Protein AF-A0A0Q8T376-F1 (afdb_monomer)

Mean predicted aligned error: 3.59 Å

Nearest PDB structures (foldseek):
  5xbv-assembly1_A  TM=4.448E-01  e=4.348E-02  Saccharomyces cerevisiae FostersO
  4j5w-assembly1_A  TM=4.557E-01  e=2.991E+00  Homo sapiens

pLDDT: mean 92.38, std 6.48, range [55.38, 97.44]

Secondary structure (DSSP, 8-state):
-EEEEEEE-SSHHHHHHHHHHGGGGHHHHHHHHH---SS-S-SEEEEEEESSS-TT-EEEPP-SSSEEEEEEE-------GGGHHHHHHHHHHHHHHHHHHS---HHHHHHHHHHHHHHHHHHHTT-

Foldseek 3Di:
DAEEEAEPEPDPQVVVLCVVLVVLCVVVRVLVVVQDAPDQQAPYEYEYEYQVDDQPDWDFDDDPHRYTYIYGHPHHDDDDNVCSVVSNVSVLVSSLVSQCPPPGDPVRNVSVVVSSVVSVCVSPVPD

Radius of gyration: 14.37 Å; Cα contacts (8 Å, |Δi|>4): 198; chains: 1; bounding box: 31×32×40 Å

Structure (mmCIF, N/CA/C/O backbone):
data_AF-A0A0Q8T376-F1
#
_entry.id   AF-A0A0Q8T376-F1
#
loop_
_atom_site.group_PDB
_atom_site.id
_atom_site.type_symbol
_atom_site.label_atom_id
_atom_site.label_alt_id
_atom_site.label_comp_id
_atom_site.label_asym_id
_atom_site.label_entity_id
_atom_site.label_seq_id
_atom_site.pdbx_PDB_ins_code
_atom_site.Cartn_x
_atom_site.Cartn_y
_atom_site.Cartn_z
_atom_site.occupancy
_atom_site.B_iso_or_equiv
_atom_site.auth_seq_id
_atom_site.auth_comp_id
_atom_site.auth_asym_id
_atom_site.auth_atom_id
_atom_site.pdbx_PDB_model_num
ATOM 1 N N . MET A 1 1 ? -12.200 -0.344 8.534 1.00 87.62 1 MET A N 1
ATOM 2 C CA . MET A 1 1 ? -11.691 0.654 7.564 1.00 87.62 1 MET A CA 1
ATOM 3 C C . MET A 1 1 ? -11.231 -0.095 6.327 1.00 87.62 1 MET A C 1
ATOM 5 O O . MET A 1 1 ? -10.673 -1.171 6.477 1.00 87.62 1 MET A O 1
ATOM 9 N N . HIS A 1 2 ? -11.447 0.436 5.128 1.00 91.62 2 HIS A N 1
ATOM 10 C CA . HIS A 1 2 ? -11.039 -0.204 3.877 1.00 91.62 2 HIS A CA 1
ATOM 11 C C . HIS A 1 2 ? -9.799 0.469 3.284 1.00 91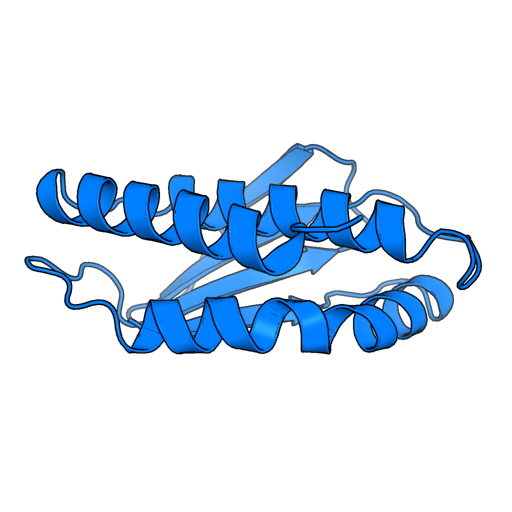.62 2 HIS A C 1
ATOM 13 O O . HIS A 1 2 ? -9.817 1.666 3.010 1.00 91.62 2 HIS A O 1
ATOM 19 N N . LEU A 1 3 ? -8.739 -0.308 3.051 1.00 95.19 3 LEU A N 1
ATOM 20 C CA . LEU A 1 3 ? -7.559 0.137 2.310 1.00 95.19 3 LEU A CA 1
ATOM 21 C C . LEU A 1 3 ? -7.760 -0.118 0.813 1.00 95.19 3 LEU A C 1
ATOM 23 O O . LEU A 1 3 ? -8.053 -1.240 0.406 1.00 95.19 3 LEU A O 1
ATOM 27 N N . SER A 1 4 ? -7.551 0.901 -0.015 1.00 95.38 4 SER A N 1
ATOM 28 C CA . SER A 1 4 ? -7.537 0.773 -1.471 1.00 95.38 4 SER A CA 1
ATOM 29 C C . SER A 1 4 ? -6.237 1.326 -2.033 1.00 95.38 4 SER A C 1
ATOM 31 O O . SER A 1 4 ? -5.855 2.454 -1.734 1.00 95.38 4 SER A O 1
ATOM 33 N N . ILE A 1 5 ? -5.565 0.532 -2.867 1.00 96.44 5 ILE A N 1
ATOM 34 C CA . ILE A 1 5 ? -4.314 0.917 -3.525 1.00 96.44 5 ILE A CA 1
ATOM 35 C C . ILE A 1 5 ? -4.587 1.084 -5.021 1.00 96.44 5 ILE A C 1
ATOM 37 O O . ILE A 1 5 ? -4.876 0.116 -5.737 1.00 96.44 5 ILE A O 1
ATOM 41 N N . GLY A 1 6 ? -4.511 2.331 -5.477 1.00 94.62 6 GLY A N 1
ATOM 42 C CA . GLY A 1 6 ? -4.658 2.756 -6.862 1.00 94.62 6 GLY A CA 1
ATOM 43 C C . GLY A 1 6 ? -3.314 3.053 -7.526 1.00 94.62 6 GLY A C 1
ATOM 44 O O . GLY A 1 6 ? -2.302 3.294 -6.871 1.00 94.62 6 GLY A O 1
ATOM 45 N N . ILE A 1 7 ? -3.307 3.046 -8.859 1.00 94.50 7 ILE A N 1
ATOM 46 C CA . ILE A 1 7 ? -2.118 3.330 -9.670 1.00 94.50 7 ILE A CA 1
ATOM 47 C C . ILE A 1 7 ? -2.442 4.515 -10.581 1.00 94.50 7 ILE A C 1
ATOM 49 O O . ILE A 1 7 ? -3.293 4.400 -11.463 1.00 94.50 7 ILE A O 1
ATOM 53 N N . ALA A 1 8 ? -1.742 5.628 -10.390 1.00 92.12 8 ALA A N 1
ATOM 54 C CA . ALA A 1 8 ? -1.788 6.806 -11.248 1.00 92.12 8 ALA A CA 1
ATOM 55 C C . ALA A 1 8 ? -0.566 6.772 -12.178 1.00 92.12 8 ALA A C 1
ATOM 57 O O . ALA A 1 8 ? 0.494 7.305 -11.874 1.00 92.12 8 ALA A O 1
ATOM 58 N N . SER A 1 9 ? -0.690 6.032 -13.279 1.00 89.50 9 SER A N 1
ATOM 59 C CA . SER A 1 9 ? 0.423 5.741 -14.186 1.00 89.50 9 SER A CA 1
ATOM 60 C C . SER A 1 9 ? 0.525 6.775 -15.302 1.00 89.50 9 SER A C 1
ATOM 62 O O . SER A 1 9 ? -0.438 6.950 -16.044 1.00 89.50 9 SER A O 1
ATOM 64 N N . GLU A 1 10 ? 1.709 7.347 -15.513 1.00 90.19 10 GLU A N 1
ATOM 65 C CA . GLU A 1 10 ? 1.991 8.180 -16.694 1.00 90.19 10 GLU A CA 1
ATOM 66 C C . GLU A 1 10 ? 2.653 7.389 -17.826 1.00 90.19 10 GLU A C 1
ATOM 68 O O . GLU A 1 10 ? 2.512 7.733 -18.997 1.00 90.19 10 GLU A O 1
ATOM 73 N N . THR A 1 11 ? 3.328 6.278 -17.508 1.00 91.56 11 THR A N 1
ATOM 74 C CA . THR A 1 11 ? 3.974 5.426 -18.517 1.00 91.56 11 THR A CA 1
ATOM 75 C C . THR A 1 11 ? 3.361 4.032 -18.572 1.00 91.56 11 THR A C 1
ATOM 77 O O . THR A 1 11 ? 2.966 3.444 -17.567 1.00 91.56 11 THR A O 1
ATOM 80 N N . ARG A 1 12 ? 3.314 3.431 -19.766 1.00 91.06 12 ARG A N 1
ATOM 81 C CA . ARG A 1 12 ? 2.825 2.049 -19.930 1.00 91.06 12 ARG A CA 1
ATOM 82 C C . ARG A 1 12 ? 3.705 1.028 -19.197 1.00 91.06 12 ARG A C 1
ATOM 84 O O . ARG A 1 12 ? 3.191 -0.001 -18.755 1.00 91.06 12 ARG A O 1
ATOM 91 N N . ALA A 1 13 ? 5.012 1.284 -19.110 1.00 92.19 13 ALA A N 1
ATOM 92 C CA . ALA A 1 13 ? 5.974 0.407 -18.447 1.00 92.19 13 ALA A CA 1
ATOM 93 C C . ALA A 1 13 ? 5.667 0.284 -16.949 1.00 92.19 13 ALA A C 1
ATOM 95 O O . ALA A 1 13 ? 5.473 -0.832 -16.460 1.00 92.19 13 ALA A O 1
ATOM 96 N N . PHE A 1 14 ? 5.501 1.418 -16.264 1.00 94.75 14 PHE A N 1
ATOM 97 C CA . PHE A 1 14 ? 5.136 1.458 -14.852 1.00 94.75 14 PHE A CA 1
ATOM 98 C C . PHE A 1 14 ? 3.794 0.774 -14.580 1.00 94.75 14 PHE A C 1
ATOM 100 O O . PHE A 1 14 ? 3.717 -0.127 -13.747 1.00 94.75 14 PHE A O 1
ATOM 107 N N . GLY A 1 15 ? 2.749 1.104 -15.348 1.00 94.81 15 GLY A N 1
ATOM 108 C CA . GLY A 1 15 ? 1.432 0.489 -15.175 1.00 94.81 15 GLY A CA 1
ATOM 109 C C . GLY A 1 15 ? 1.449 -1.036 -15.340 1.00 94.81 15 GLY A C 1
ATOM 110 O O . GLY A 1 15 ? 0.741 -1.746 -14.625 1.00 94.81 15 GLY A O 1
ATOM 111 N N . LYS A 1 16 ? 2.283 -1.572 -16.242 1.00 95.12 16 LYS A N 1
ATOM 112 C CA . LYS A 1 16 ? 2.495 -3.024 -16.361 1.00 95.12 16 LYS A CA 1
ATOM 113 C C . LYS A 1 16 ? 3.235 -3.602 -15.155 1.00 95.12 16 LYS A C 1
ATOM 115 O O . LYS A 1 16 ? 2.845 -4.671 -14.696 1.00 95.12 16 LYS A O 1
ATOM 120 N N . ALA A 1 17 ? 4.276 -2.932 -14.669 1.00 95.88 17 ALA A N 1
ATOM 121 C CA . ALA A 1 17 ? 5.048 -3.386 -13.516 1.00 95.88 17 ALA A CA 1
ATOM 122 C C . ALA A 1 17 ? 4.199 -3.417 -12.239 1.00 95.88 17 ALA A C 1
ATOM 124 O O . ALA A 1 17 ? 4.098 -4.457 -11.592 1.00 95.88 17 ALA A O 1
ATOM 125 N N . MET A 1 18 ? 3.452 -2.345 -11.969 1.00 96.25 18 MET A N 1
ATOM 126 C CA . MET A 1 18 ? 2.529 -2.277 -10.835 1.00 96.25 18 MET A CA 1
ATOM 127 C C . MET A 1 18 ? 1.476 -3.390 -10.864 1.00 96.25 18 MET A C 1
ATOM 129 O O . MET A 1 18 ? 1.188 -3.986 -9.832 1.00 96.25 18 MET A O 1
ATOM 133 N N . ARG A 1 19 ? 0.934 -3.739 -12.040 1.00 95.12 19 ARG A N 1
ATOM 134 C CA . ARG A 1 19 ? -0.014 -4.863 -12.171 1.00 95.12 19 ARG A CA 1
ATOM 135 C C . ARG A 1 19 ? 0.594 -6.213 -11.789 1.00 95.12 19 ARG A C 1
ATOM 137 O O . ARG A 1 19 ? -0.137 -7.043 -11.262 1.00 95.12 19 ARG A O 1
ATOM 144 N N . ARG A 1 20 ? 1.887 -6.440 -12.049 1.00 95.56 20 ARG A N 1
ATOM 145 C CA . ARG A 1 20 ? 2.569 -7.694 -11.682 1.00 95.56 20 ARG A CA 1
ATOM 146 C C . ARG A 1 20 ? 2.760 -7.816 -10.174 1.00 95.56 20 ARG A C 1
ATOM 148 O O . ARG A 1 20 ? 2.584 -8.901 -9.637 1.00 95.56 20 ARG A O 1
ATOM 155 N N . ILE A 1 21 ? 3.068 -6.710 -9.496 1.00 95.56 21 ILE A N 1
ATOM 156 C CA . ILE A 1 21 ? 3.344 -6.720 -8.053 1.00 95.56 21 ILE A CA 1
ATOM 157 C C . ILE A 1 21 ? 2.097 -6.513 -7.183 1.00 95.56 21 ILE A C 1
ATOM 159 O O . ILE A 1 21 ? 2.124 -6.863 -6.005 1.00 95.56 21 ILE A O 1
ATOM 163 N N . ARG A 1 22 ? 1.002 -5.970 -7.740 1.00 94.31 22 ARG A N 1
ATOM 164 C CA . ARG A 1 22 ? -0.239 -5.641 -7.010 1.00 94.31 22 ARG A CA 1
ATOM 165 C C . ARG A 1 22 ? -0.815 -6.802 -6.186 1.00 94.31 22 ARG A C 1
ATOM 167 O O . ARG A 1 22 ? -1.162 -6.533 -5.041 1.00 94.31 22 ARG A O 1
ATOM 174 N N . PRO A 1 23 ? -0.872 -8.058 -6.675 1.00 94.75 23 PRO A N 1
ATOM 175 C CA . PRO A 1 23 ? -1.369 -9.175 -5.864 1.00 94.75 23 PRO A CA 1
ATOM 176 C C . PRO A 1 23 ? -0.592 -9.378 -4.554 1.00 94.75 23 PRO A C 1
ATOM 178 O O . PRO A 1 23 ? -1.130 -9.873 -3.570 1.00 94.75 23 PRO A O 1
ATOM 181 N N . GLY A 1 24 ? 0.668 -8.930 -4.495 1.00 93.25 24 GLY A N 1
ATOM 182 C CA . GLY A 1 24 ? 1.483 -8.956 -3.280 1.00 93.25 24 GLY A CA 1
ATOM 183 C C . GLY A 1 24 ? 0.997 -8.036 -2.153 1.00 93.25 24 GLY A C 1
ATOM 184 O O . GLY A 1 24 ? 1.609 -8.050 -1.088 1.00 93.25 24 GLY A O 1
ATOM 185 N N . PHE A 1 25 ? -0.062 -7.249 -2.378 1.00 95.75 25 PHE A N 1
ATOM 186 C CA . PHE A 1 25 ? -0.697 -6.366 -1.396 1.00 95.75 25 PHE A CA 1
ATOM 187 C C . PHE A 1 25 ? -2.082 -6.850 -0.946 1.00 95.75 25 PHE A C 1
ATOM 189 O O . PHE A 1 25 ? -2.648 -6.267 -0.023 1.00 95.75 25 PHE A O 1
ATOM 196 N N . ASP A 1 26 ? -2.635 -7.902 -1.557 1.00 94.75 26 ASP A N 1
ATOM 197 C CA . ASP A 1 26 ? -4.005 -8.350 -1.271 1.00 94.75 26 ASP A CA 1
ATOM 198 C C . ASP A 1 26 ? -4.168 -8.777 0.199 1.00 94.75 26 ASP A C 1
ATOM 200 O O . ASP A 1 26 ? -5.183 -8.473 0.826 1.00 94.75 26 ASP A O 1
ATOM 204 N N . ALA A 1 27 ? -3.135 -9.404 0.776 1.00 94.62 27 ALA A N 1
ATOM 205 C CA . ALA A 1 27 ? -3.099 -9.765 2.194 1.00 94.62 27 ALA A CA 1
ATOM 206 C C . ALA A 1 27 ? -3.166 -8.531 3.107 1.00 94.62 27 ALA A C 1
ATOM 208 O O . ALA A 1 27 ? -3.999 -8.488 4.009 1.00 94.62 27 ALA A O 1
ATOM 209 N N . LEU A 1 28 ? -2.374 -7.491 2.816 1.00 96.00 28 LEU A N 1
ATOM 210 C CA . LEU A 1 28 ? -2.407 -6.235 3.566 1.00 96.00 28 LEU A CA 1
ATOM 211 C C . LEU A 1 28 ? -3.801 -5.599 3.510 1.00 96.00 28 LEU A C 1
ATOM 213 O O . LEU A 1 28 ? -4.326 -5.193 4.543 1.00 96.00 28 LEU A O 1
ATOM 217 N N . VAL A 1 29 ? -4.413 -5.536 2.323 1.00 96.06 29 VAL A N 1
ATOM 218 C CA . VAL A 1 29 ? -5.765 -4.982 2.135 1.00 96.06 29 VAL A CA 1
ATOM 219 C C . VAL A 1 29 ? -6.800 -5.757 2.955 1.00 96.06 29 VAL A C 1
ATOM 221 O O . VAL A 1 29 ? -7.625 -5.145 3.637 1.00 96.06 29 VAL A O 1
ATOM 224 N N . ALA A 1 30 ? -6.741 -7.090 2.929 1.00 95.94 30 ALA A N 1
ATOM 225 C CA . ALA A 1 30 ? -7.644 -7.942 3.697 1.00 95.94 30 ALA A CA 1
ATOM 226 C C . ALA A 1 30 ? -7.450 -7.771 5.213 1.00 95.94 30 ALA A C 1
ATOM 228 O O . ALA A 1 30 ? -8.430 -7.596 5.940 1.00 95.94 30 ALA A O 1
ATOM 229 N N . SER A 1 31 ? -6.201 -7.757 5.686 1.00 95.06 31 SER A N 1
ATOM 230 C CA . SER A 1 31 ? -5.872 -7.541 7.098 1.00 95.06 31 SER A CA 1
ATOM 231 C C . SER A 1 31 ? -6.352 -6.172 7.582 1.00 95.06 31 SER A C 1
ATOM 233 O O . SER A 1 31 ? -6.938 -6.077 8.658 1.00 95.06 31 SER A O 1
ATOM 235 N N . PHE A 1 32 ? -6.199 -5.120 6.771 1.00 93.12 32 PHE A N 1
ATOM 236 C CA . PHE A 1 32 ? -6.689 -3.779 7.108 1.00 93.12 32 PHE A CA 1
ATOM 237 C C . PHE A 1 32 ? -8.215 -3.733 7.258 1.00 93.12 32 PHE A C 1
ATOM 239 O O . PHE A 1 32 ? -8.730 -3.102 8.179 1.00 93.12 32 PHE A O 1
ATOM 246 N N . ALA A 1 33 ? -8.937 -4.430 6.376 1.00 93.50 33 ALA A N 1
ATOM 247 C CA . ALA A 1 33 ? -10.393 -4.530 6.444 1.00 93.50 33 ALA A CA 1
ATOM 248 C C . ALA A 1 33 ? -10.874 -5.301 7.684 1.00 93.50 33 ALA A C 1
ATOM 250 O O . ALA A 1 33 ? -11.919 -4.967 8.243 1.00 93.50 33 ALA A O 1
ATOM 251 N N . ALA A 1 34 ? -10.110 -6.306 8.119 1.00 94.31 34 ALA A N 1
ATOM 252 C CA . ALA A 1 34 ? -10.422 -7.129 9.282 1.00 94.31 34 ALA A CA 1
ATOM 253 C C . ALA A 1 34 ? -9.993 -6.506 10.621 1.00 94.31 34 ALA A C 1
ATOM 255 O O . ALA A 1 34 ? -10.456 -6.960 11.666 1.00 94.31 34 ALA A O 1
ATOM 256 N N . GLN A 1 35 ? -9.123 -5.492 10.613 1.00 93.31 35 GLN A N 1
ATOM 257 C CA . GLN A 1 35 ? -8.617 -4.857 11.825 1.00 93.31 35 GLN A CA 1
ATOM 258 C C . GLN A 1 35 ? -9.717 -4.023 12.504 1.00 93.31 35 GLN A C 1
ATOM 260 O O . GLN A 1 35 ? -10.121 -2.985 11.965 1.00 93.31 35 GLN A O 1
ATOM 265 N N . PRO A 1 36 ? -10.193 -4.413 13.703 1.00 89.19 36 PRO A N 1
ATOM 266 C CA . PRO A 1 36 ? -11.091 -3.562 14.464 1.00 89.19 36 PRO A CA 1
ATOM 267 C C . PRO A 1 36 ? -10.343 -2.298 14.896 1.00 89.19 36 PRO A C 1
ATOM 269 O O . PRO A 1 36 ? -9.237 -2.372 15.439 1.00 89.19 36 PRO A O 1
ATOM 272 N N . LEU A 1 37 ? -10.969 -1.149 14.647 1.00 90.06 37 LEU A N 1
ATOM 273 C CA . LEU A 1 37 ? -10.530 0.152 15.138 1.00 90.06 37 LEU A CA 1
ATOM 274 C C . LEU A 1 37 ? -11.479 0.592 16.253 1.00 90.06 37 LEU A C 1
ATOM 276 O O . LEU A 1 37 ? -12.698 0.488 16.108 1.00 90.06 37 LEU A O 1
ATOM 280 N N . ALA A 1 38 ? -10.920 1.073 17.356 1.00 89.94 38 ALA A N 1
ATOM 281 C CA . ALA A 1 38 ? -11.662 1.591 18.497 1.00 89.94 38 ALA A CA 1
ATOM 282 C C . ALA A 1 38 ? -12.345 2.925 18.161 1.00 89.94 38 ALA A C 1
ATOM 284 O O . ALA A 1 38 ? -13.482 3.156 18.576 1.00 89.94 38 ALA A O 1
ATOM 285 N N . HIS A 1 39 ? -11.674 3.789 17.391 1.00 88.06 39 HIS A N 1
ATOM 286 C CA . HIS A 1 39 ? -12.169 5.114 17.021 1.00 88.06 39 HIS A CA 1
ATOM 287 C C . HIS A 1 39 ? -11.893 5.414 15.537 1.00 88.06 39 HIS A C 1
ATOM 289 O O . HIS A 1 39 ? -11.045 6.252 15.221 1.00 88.06 39 HIS A O 1
ATOM 295 N N . PRO A 1 40 ? -12.593 4.750 14.598 1.00 82.62 40 PRO A N 1
ATOM 296 C CA . PRO A 1 40 ? -12.383 4.977 13.171 1.00 82.62 40 PRO A CA 1
ATOM 297 C C . PRO A 1 40 ? -12.726 6.425 12.785 1.00 82.62 40 PRO A C 1
ATOM 299 O O . PRO A 1 40 ? -13.839 6.888 13.019 1.00 82.62 40 PRO A O 1
ATOM 302 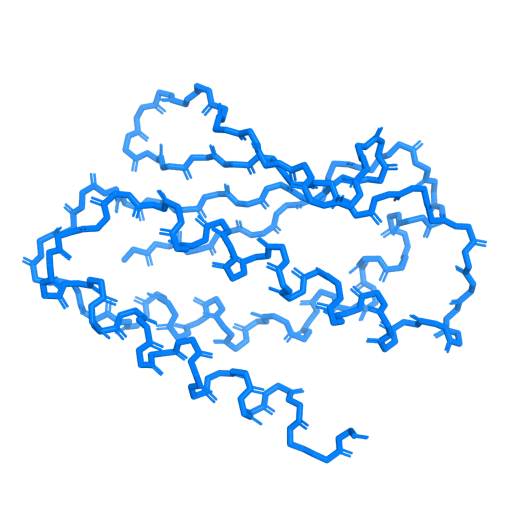N N . ILE A 1 41 ? -11.764 7.130 12.183 1.00 84.94 41 ILE A N 1
ATOM 303 C CA . ILE A 1 41 ? -11.906 8.540 11.757 1.00 84.94 41 ILE A CA 1
ATOM 304 C C . ILE A 1 41 ? -12.257 8.633 10.268 1.00 84.94 41 ILE A C 1
ATOM 306 O O . ILE A 1 41 ? -12.988 9.525 9.848 1.00 84.94 41 ILE A O 1
ATOM 310 N N . HIS A 1 42 ? -11.771 7.672 9.483 1.00 85.62 42 HIS A N 1
ATOM 311 C CA . HIS A 1 42 ? -12.098 7.512 8.073 1.00 85.62 42 HIS A CA 1
ATOM 312 C C . HIS A 1 42 ? -12.630 6.096 7.836 1.00 85.62 42 HIS A C 1
ATOM 314 O O . HIS A 1 42 ? -12.176 5.125 8.448 1.00 85.62 42 HIS A O 1
ATOM 320 N N . GLU A 1 43 ? -13.603 5.966 6.944 1.00 87.69 43 GLU A N 1
ATOM 321 C CA . GLU A 1 43 ? -14.092 4.670 6.482 1.00 87.69 43 GLU A CA 1
ATOM 322 C C . GLU A 1 43 ? -13.111 4.057 5.476 1.00 87.69 43 GLU A C 1
ATOM 324 O O . GLU A 1 43 ? -12.858 2.848 5.508 1.00 87.69 43 GLU A O 1
ATOM 329 N N . PHE A 1 44 ? -12.486 4.909 4.656 1.00 91.50 44 PHE A N 1
ATOM 330 C CA . PHE A 1 44 ? -11.577 4.519 3.583 1.00 91.50 44 PHE A CA 1
ATOM 331 C C . PHE A 1 44 ? -10.198 5.162 3.730 1.00 91.50 44 PHE A C 1
ATOM 333 O O . PHE A 1 44 ? -10.075 6.332 4.090 1.00 91.50 44 PHE A O 1
ATOM 340 N N . LEU A 1 45 ? -9.169 4.399 3.370 1.00 94.62 45 LEU A N 1
ATOM 341 C CA . LEU A 1 45 ? -7.814 4.881 3.139 1.00 94.62 45 LEU A CA 1
ATOM 342 C C . LEU A 1 45 ? -7.447 4.589 1.684 1.00 94.62 45 LEU A C 1
ATOM 344 O O . LEU A 1 45 ? -7.355 3.431 1.277 1.00 94.62 45 LEU A O 1
ATOM 348 N N . LEU A 1 46 ? -7.271 5.639 0.888 1.00 95.56 46 LEU A N 1
ATOM 349 C CA . LEU A 1 46 ? -6.996 5.558 -0.542 1.00 95.56 46 LEU A CA 1
ATOM 350 C C . LEU A 1 46 ? -5.543 5.956 -0.807 1.00 95.56 46 LEU A C 1
ATOM 352 O O . LEU A 1 46 ? -5.162 7.106 -0.609 1.00 95.56 46 LEU A O 1
ATOM 356 N N . VAL A 1 47 ? -4.735 5.016 -1.289 1.00 97.06 47 VAL A N 1
ATOM 357 C CA . VAL A 1 47 ? -3.329 5.253 -1.635 1.00 97.06 47 VAL A CA 1
ATOM 358 C C . VAL A 1 47 ? -3.167 5.218 -3.146 1.00 97.06 47 VAL A C 1
ATOM 360 O O . VAL A 1 47 ? -3.315 4.167 -3.766 1.00 97.06 47 VAL A O 1
ATOM 363 N N . GLY A 1 48 ? -2.844 6.353 -3.755 1.00 97.00 48 GLY A N 1
ATOM 364 C CA . GLY A 1 48 ? -2.437 6.440 -5.152 1.00 97.00 48 GLY A CA 1
ATOM 365 C C . GLY A 1 48 ? -0.923 6.313 -5.286 1.00 97.00 48 GL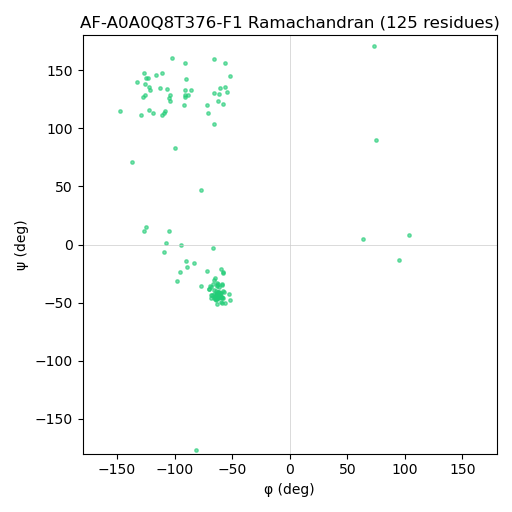Y A C 1
ATOM 366 O O . GLY A 1 48 ? -0.188 7.069 -4.666 1.00 97.00 48 GLY A O 1
ATOM 367 N N . LEU A 1 49 ? -0.443 5.395 -6.122 1.00 97.44 49 LEU A N 1
ATOM 368 C CA . LEU A 1 49 ? 0.980 5.260 -6.447 1.00 97.44 49 LEU A CA 1
ATOM 369 C C . LEU A 1 49 ? 1.252 5.819 -7.848 1.00 97.44 49 LEU A C 1
ATOM 371 O O . LEU A 1 49 ? 0.607 5.392 -8.809 1.00 97.44 49 LEU A O 1
ATOM 375 N N . THR A 1 50 ? 2.202 6.749 -7.973 1.00 96.50 50 THR A N 1
ATOM 376 C CA . THR A 1 50 ? 2.564 7.396 -9.246 1.00 96.50 50 THR A CA 1
ATOM 377 C C . THR A 1 50 ? 4.056 7.313 -9.551 1.00 96.50 50 THR A C 1
ATOM 379 O O . THR A 1 50 ? 4.892 7.364 -8.652 1.00 96.50 50 THR A O 1
ATOM 382 N N . ASN A 1 51 ? 4.394 7.228 -10.838 1.00 96.31 51 ASN A N 1
ATOM 383 C CA . ASN A 1 51 ? 5.767 7.324 -11.337 1.00 96.31 51 ASN A CA 1
ATOM 384 C C . ASN A 1 51 ? 6.167 8.741 -11.780 1.00 96.31 51 ASN A C 1
ATOM 386 O O . ASN A 1 51 ? 7.274 8.933 -12.278 1.00 96.31 51 ASN A O 1
ATOM 390 N N . SER A 1 52 ? 5.260 9.712 -11.674 1.00 95.44 52 SER A N 1
ATOM 391 C CA . SER A 1 52 ? 5.506 11.097 -12.095 1.00 95.44 52 SER A CA 1
ATOM 392 C C . SER A 1 52 ? 6.079 11.983 -11.001 1.00 95.44 52 SER A C 1
ATOM 394 O O . SER A 1 52 ? 6.608 13.055 -11.277 1.00 95.44 52 SER A O 1
ATOM 396 N N . GLN A 1 53 ? 6.017 11.505 -9.761 1.00 97.19 53 GLN A N 1
ATOM 397 C CA . GLN A 1 53 ? 6.566 12.174 -8.593 1.00 97.19 53 GLN A CA 1
ATOM 398 C C . GLN A 1 53 ? 7.768 11.399 -8.048 1.00 97.19 53 GLN A C 1
ATOM 400 O O . GLN A 1 53 ? 7.792 10.166 -8.150 1.00 97.19 53 GLN A O 1
ATOM 405 N N . PRO A 1 54 ? 8.765 12.086 -7.463 1.00 94.88 54 PRO A N 1
ATOM 406 C CA . PRO A 1 54 ? 9.970 11.446 -6.958 1.00 94.88 54 PRO A CA 1
ATOM 407 C C . PRO A 1 54 ? 9.675 10.522 -5.774 1.00 94.88 54 PRO A C 1
ATOM 409 O O . PRO A 1 54 ? 8.675 10.666 -5.067 1.00 94.88 54 PRO A O 1
ATOM 412 N N . LEU A 1 55 ? 10.598 9.594 -5.518 1.00 93.56 55 LEU A N 1
ATOM 413 C CA . LEU A 1 55 ? 10.574 8.796 -4.298 1.00 93.56 55 LEU A CA 1
ATOM 414 C C . LEU A 1 55 ? 10.542 9.700 -3.068 1.00 93.56 55 LEU A C 1
ATOM 416 O O . LEU A 1 55 ? 11.338 10.626 -2.940 1.00 93.56 55 LEU A O 1
ATOM 420 N N . GLY A 1 56 ? 9.628 9.405 -2.148 1.00 91.31 56 GLY A N 1
ATOM 421 C CA . GLY A 1 56 ? 9.458 10.206 -0.936 1.00 91.31 56 GLY A CA 1
ATOM 422 C C . GLY A 1 56 ? 8.383 11.275 -1.027 1.00 91.31 56 GLY A C 1
ATOM 423 O O . GLY A 1 56 ? 7.952 11.752 0.017 1.00 91.31 56 GLY A O 1
ATOM 424 N N . PHE A 1 57 ? 7.897 11.583 -2.228 1.00 96.69 57 PHE A N 1
ATOM 425 C CA . PHE A 1 57 ? 6.719 12.419 -2.387 1.00 96.69 57 PHE A CA 1
ATOM 426 C C . PHE A 1 57 ? 5.501 11.765 -1.723 1.00 96.69 57 PHE A C 1
ATOM 428 O O . PHE A 1 57 ? 5.213 10.590 -1.972 1.00 96.69 57 PHE A O 1
ATOM 435 N N . LEU A 1 58 ? 4.800 12.540 -0.899 1.00 96.38 58 LEU A N 1
ATOM 436 C CA . LEU A 1 58 ? 3.567 12.165 -0.220 1.00 96.38 58 LEU A CA 1
ATOM 437 C C . LEU A 1 58 ? 2.712 13.426 -0.089 1.00 96.38 58 LEU A C 1
ATOM 439 O O . LEU A 1 58 ? 3.103 14.362 0.605 1.00 96.38 58 LEU A O 1
ATOM 443 N N . GLU A 1 59 ? 1.566 13.447 -0.758 1.00 96.19 59 GLU A N 1
ATOM 444 C CA . GLU A 1 59 ? 0.617 14.559 -0.705 1.00 96.19 59 GLU A CA 1
ATOM 445 C C . GLU A 1 59 ? -0.768 14.028 -0.344 1.00 96.19 59 GLU A C 1
ATOM 447 O O . GLU A 1 59 ? -1.275 13.107 -0.989 1.00 96.19 59 GLU A O 1
ATOM 452 N N . GLU A 1 60 ? -1.377 14.601 0.692 1.00 94.56 60 GLU A N 1
ATOM 453 C CA . GLU A 1 60 ? -2.782 14.359 1.004 1.00 94.56 60 GLU A CA 1
ATOM 454 C C . GLU A 1 60 ? -3.649 15.063 -0.044 1.00 94.56 60 GLU A C 1
ATOM 456 O O . GLU A 1 60 ? -3.577 16.279 -0.218 1.00 94.56 60 GLU A O 1
ATOM 461 N N . ALA A 1 61 ? -4.462 14.292 -0.761 1.00 89.12 61 ALA A N 1
ATOM 462 C CA . ALA A 1 61 ? -5.372 14.828 -1.756 1.00 89.12 61 ALA A CA 1
ATOM 463 C C . ALA A 1 61 ? -6.724 15.137 -1.096 1.00 89.12 61 ALA A C 1
ATOM 465 O O . ALA A 1 61 ? -7.271 14.266 -0.411 1.00 89.12 61 ALA A O 1
ATOM 466 N N . PRO A 1 62 ? -7.319 16.320 -1.341 1.00 84.25 62 PRO A N 1
ATOM 467 C CA . PRO A 1 62 ? -8.646 16.630 -0.833 1.00 84.25 62 PRO A CA 1
ATOM 468 C C . PRO A 1 62 ? -9.651 15.598 -1.341 1.00 84.25 62 PRO A C 1
ATOM 470 O O . PRO A 1 62 ? -9.851 15.456 -2.549 1.00 84.25 62 PRO A O 1
ATOM 473 N N . ASN A 1 63 ? -10.311 14.906 -0.419 1.00 83.00 63 ASN A N 1
ATOM 474 C CA . ASN A 1 63 ? -11.399 13.999 -0.739 1.00 83.00 63 ASN A CA 1
ATOM 475 C C . ASN A 1 63 ? -12.638 14.383 0.077 1.00 83.00 63 ASN A C 1
ATOM 477 O O . ASN A 1 63 ? -12.541 14.772 1.242 1.00 83.00 63 ASN A O 1
ATOM 481 N N . ARG A 1 64 ? -13.804 14.349 -0.568 1.00 66.62 64 ARG A N 1
ATOM 482 C CA . ARG A 1 64 ? -15.090 14.549 0.100 1.00 66.62 64 ARG A CA 1
ATOM 483 C C . ARG A 1 64 ? -15.581 13.178 0.548 1.00 66.62 64 ARG A C 1
ATOM 485 O O . ARG A 1 64 ? -15.420 12.210 -0.178 1.00 66.62 64 ARG A O 1
ATOM 492 N N . ASP A 1 65 ? -16.197 13.131 1.721 1.00 65.69 65 ASP A N 1
ATOM 493 C CA . ASP A 1 65 ? -16.863 11.943 2.266 1.00 65.69 65 ASP A CA 1
ATOM 494 C C . ASP A 1 65 ? -15.917 10.855 2.803 1.00 65.69 65 ASP A C 1
ATOM 496 O O . ASP A 1 65 ? -15.528 9.920 2.112 1.00 65.69 65 ASP A O 1
ATOM 500 N N . GLY A 1 66 ? -15.581 10.949 4.096 1.00 74.94 66 GLY A N 1
ATOM 501 C CA . GLY A 1 66 ? -15.154 9.799 4.909 1.00 74.94 66 GLY A CA 1
ATOM 502 C C . GLY A 1 66 ? -13.855 9.090 4.506 1.00 74.94 66 GLY A C 1
ATOM 503 O O . GLY A 1 66 ? -13.512 8.086 5.128 1.00 74.94 66 GLY A O 1
ATOM 504 N N . ALA A 1 67 ? -13.119 9.590 3.513 1.00 90.38 67 ALA A N 1
ATOM 505 C CA . ALA A 1 67 ? -11.906 8.975 2.991 1.00 90.38 67 ALA A CA 1
ATOM 506 C C . ALA A 1 67 ? -10.665 9.824 3.288 1.00 90.38 67 ALA A C 1
ATOM 508 O O . ALA A 1 67 ? -10.656 11.030 3.054 1.00 90.38 67 ALA A O 1
ATOM 509 N N . PHE A 1 68 ? -9.601 9.173 3.752 1.00 93.38 68 PHE A N 1
ATOM 510 C CA . PHE A 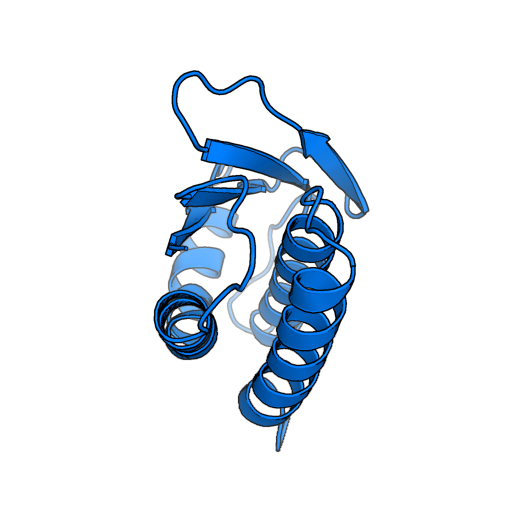1 68 ? -8.255 9.737 3.750 1.00 93.38 68 PHE A CA 1
ATOM 511 C C . PHE A 1 68 ? -7.571 9.326 2.449 1.00 93.38 68 PHE A C 1
ATOM 513 O O . PHE A 1 68 ? -7.447 8.129 2.178 1.00 93.38 68 PHE A O 1
ATOM 520 N N . GLN A 1 69 ? -7.161 10.286 1.622 1.00 95.25 69 GLN A N 1
ATOM 521 C CA . GLN A 1 69 ? -6.545 10.006 0.327 1.00 95.25 69 GLN A CA 1
ATOM 522 C C . GLN A 1 69 ? -5.151 10.606 0.238 1.00 95.25 69 GLN A C 1
ATOM 524 O O . GLN A 1 69 ? -4.951 11.783 0.511 1.00 95.25 69 GLN A O 1
ATOM 529 N N . VAL A 1 70 ? -4.201 9.803 -0.229 1.00 96.00 70 VAL A N 1
ATOM 530 C CA . VAL A 1 70 ? -2.808 10.211 -0.399 1.00 96.00 70 VAL A CA 1
ATOM 531 C C . VAL A 1 70 ? -2.306 9.790 -1.772 1.00 96.00 70 VAL A C 1
ATOM 533 O O . VAL A 1 70 ? -2.604 8.691 -2.242 1.00 96.00 70 VAL A O 1
ATOM 536 N N . LEU A 1 71 ? -1.525 10.655 -2.412 1.00 96.94 71 LEU A N 1
ATOM 537 C CA . LEU A 1 71 ? -0.735 10.340 -3.596 1.00 96.94 71 LEU A CA 1
ATOM 538 C C . LEU A 1 71 ? 0.742 10.200 -3.205 1.00 96.94 71 LEU A C 1
ATOM 540 O O . LEU A 1 71 ? 1.313 11.094 -2.583 1.00 96.94 71 LEU A O 1
ATOM 544 N N . CYS A 1 72 ? 1.377 9.098 -3.605 1.00 97.25 72 CYS A N 1
ATOM 545 C CA . CYS A 1 72 ? 2.780 8.809 -3.327 1.00 97.25 72 CYS A CA 1
ATOM 546 C C . CYS A 1 72 ? 3.605 8.591 -4.591 1.00 97.25 72 CYS A C 1
ATOM 548 O O . CYS A 1 72 ? 3.217 7.840 -5.490 1.00 97.25 72 CYS A O 1
ATOM 550 N N . GLY A 1 73 ? 4.788 9.204 -4.614 1.00 96.75 73 GLY A N 1
ATOM 551 C CA . GLY A 1 73 ? 5.751 9.067 -5.701 1.00 96.75 73 GLY A CA 1
ATOM 552 C C . GLY A 1 73 ? 6.663 7.854 -5.541 1.00 96.75 73 GLY A C 1
ATOM 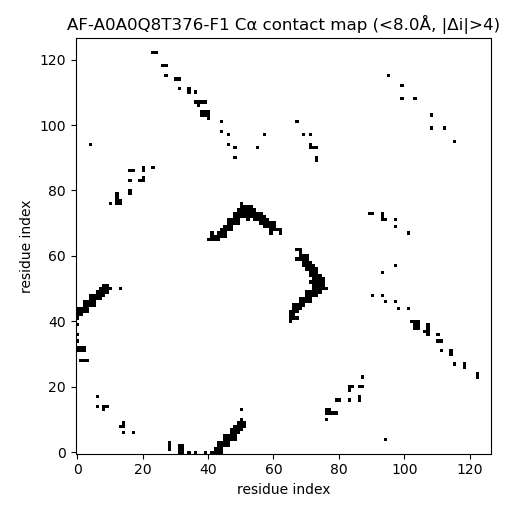553 O O . GLY A 1 73 ? 7.242 7.623 -4.475 1.00 96.75 73 GLY A O 1
ATOM 554 N N . LEU A 1 74 ? 6.809 7.096 -6.627 1.00 96.25 74 LEU A N 1
ATOM 555 C CA . LEU A 1 74 ? 7.760 5.992 -6.785 1.00 96.25 74 LEU A CA 1
ATOM 556 C C . LEU A 1 74 ? 8.920 6.342 -7.731 1.00 96.25 74 LEU A C 1
ATOM 558 O O . LEU A 1 74 ? 9.802 5.515 -7.948 1.00 96.25 74 LEU A O 1
ATOM 562 N N . GLY A 1 75 ? 8.945 7.567 -8.259 1.00 92.81 75 GLY A N 1
ATOM 563 C CA . GLY A 1 75 ? 9.905 8.013 -9.261 1.00 92.81 75 GLY A CA 1
ATOM 564 C C . GLY A 1 75 ? 9.647 7.424 -10.654 1.00 92.81 75 GLY A C 1
ATOM 565 O O . GLY A 1 75 ? 8.817 6.522 -10.816 1.00 92.81 75 GLY A O 1
ATOM 566 N N . PRO A 1 76 ? 10.357 7.922 -11.681 1.00 92.06 76 PRO A N 1
ATOM 567 C CA . PRO A 1 76 ? 10.300 7.350 -13.020 1.00 92.06 76 PRO A CA 1
ATOM 568 C C . PRO A 1 76 ? 10.659 5.861 -13.005 1.00 92.06 76 PRO A C 1
ATOM 570 O O . PRO A 1 76 ? 11.637 5.457 -12.378 1.00 92.06 76 PRO A O 1
ATOM 573 N N . TRP A 1 77 ? 9.882 5.044 -13.719 1.00 90.31 77 TRP A N 1
ATOM 574 C CA . TRP A 1 77 ? 10.107 3.603 -13.809 1.00 90.31 77 TRP A CA 1
ATOM 575 C C . TRP A 1 77 ? 10.118 3.133 -15.260 1.00 90.31 77 TRP A C 1
ATOM 577 O O . TRP A 1 77 ? 9.078 3.095 -15.926 1.00 90.31 77 TRP A O 1
ATOM 587 N N . GLU A 1 78 ? 11.293 2.719 -15.723 1.00 85.19 78 GLU A N 1
ATOM 588 C CA . GLU A 1 78 ? 11.513 2.218 -17.087 1.00 85.19 78 GLU A CA 1
ATOM 589 C C . GLU A 1 78 ? 12.154 0.822 -17.107 1.00 85.19 78 GLU A C 1
ATOM 591 O O . GLU A 1 78 ? 12.638 0.358 -18.136 1.00 85.19 78 GLU A O 1
ATOM 596 N N . HIS A 1 79 ? 12.139 0.124 -15.970 1.00 86.38 79 HIS A N 1
ATOM 597 C CA . HIS A 1 79 ? 12.785 -1.178 -15.815 1.00 86.38 79 HIS A CA 1
ATOM 598 C C . HIS A 1 79 ? 11.854 -2.354 -16.130 1.00 86.38 79 HIS A C 1
ATOM 600 O O . HIS A 1 79 ? 10.621 -2.246 -16.049 1.00 86.38 79 HIS A O 1
ATOM 606 N N . GLY A 1 80 ? 12.455 -3.490 -16.486 1.00 85.50 80 GLY A N 1
ATOM 607 C CA . GLY A 1 80 ? 11.749 -4.728 -16.771 1.00 85.50 80 GLY A CA 1
ATOM 608 C C . GLY A 1 80 ? 11.374 -5.520 -15.509 1.00 85.50 80 GLY A C 1
ATOM 609 O O . GLY A 1 80 ? 11.581 -5.060 -14.381 1.00 85.50 80 GLY A O 1
ATOM 610 N N . PRO A 1 81 ? 10.774 -6.713 -15.689 1.00 89.56 81 PRO A N 1
ATOM 611 C CA . PRO A 1 81 ? 10.332 -7.580 -14.593 1.00 89.56 81 PRO A CA 1
ATOM 612 C C . PRO A 1 81 ? 11.437 -7.992 -13.612 1.00 89.56 81 PRO A C 1
ATOM 614 O O . PRO A 1 81 ? 11.154 -8.304 -12.461 1.00 89.56 81 PRO A O 1
ATOM 617 N N . GLU A 1 82 ? 12.699 -7.969 -14.037 1.00 92.25 82 GLU A N 1
ATOM 618 C CA . GLU A 1 82 ? 13.866 -8.284 -13.211 1.00 92.25 82 GLU A CA 1
ATOM 619 C C . GLU A 1 82 ? 14.021 -7.366 -11.988 1.00 92.25 82 GLU A C 1
ATOM 621 O O . GLU A 1 82 ? 14.644 -7.763 -11.006 1.00 92.25 82 GLU A O 1
ATOM 626 N N . ARG A 1 83 ? 13.416 -6.169 -12.010 1.00 94.06 83 ARG A N 1
ATOM 627 C CA . ARG A 1 83 ? 13.393 -5.237 -10.870 1.00 94.06 83 ARG A CA 1
ATOM 628 C C . ARG A 1 83 ? 12.045 -5.184 -10.145 1.00 94.06 83 ARG A C 1
ATOM 630 O O . ARG A 1 83 ? 11.846 -4.319 -9.296 1.00 94.06 83 ARG A O 1
ATOM 637 N N . ASP A 1 84 ? 11.119 -6.105 -10.420 1.00 94.56 84 ASP A N 1
ATOM 638 C CA . ASP A 1 84 ? 9.799 -6.114 -9.768 1.00 94.56 84 ASP A CA 1
ATOM 639 C C . ASP A 1 84 ? 9.903 -6.238 -8.238 1.00 94.56 84 ASP A C 1
ATOM 641 O O . ASP A 1 84 ? 9.103 -5.642 -7.518 1.00 94.56 84 ASP A O 1
ATOM 645 N N . ALA A 1 85 ? 10.899 -6.967 -7.722 1.00 94.00 85 ALA A N 1
ATOM 646 C CA . ALA A 1 85 ? 11.127 -7.093 -6.281 1.00 94.00 85 ALA A CA 1
ATOM 647 C C . ALA A 1 85 ? 11.462 -5.743 -5.624 1.00 94.00 85 ALA A C 1
ATOM 649 O O . ALA A 1 85 ? 10.948 -5.418 -4.552 1.00 94.00 85 ALA A O 1
ATOM 650 N N . GLU A 1 86 ? 12.277 -4.931 -6.294 1.00 94.94 86 GLU A N 1
ATOM 651 C CA . GLU A 1 86 ? 12.623 -3.587 -5.842 1.00 94.94 86 GLU A CA 1
ATOM 652 C C . GLU A 1 86 ? 11.420 -2.648 -5.920 1.00 94.94 86 GLU A C 1
ATOM 654 O O . GLU A 1 86 ? 11.103 -1.985 -4.932 1.00 94.94 86 GLU A O 1
ATOM 659 N N . LEU A 1 87 ? 10.687 -2.664 -7.042 1.00 95.81 87 LEU A N 1
ATOM 660 C CA . LEU A 1 87 ? 9.456 -1.884 -7.177 1.00 95.81 87 LEU A CA 1
ATOM 661 C C . LEU A 1 87 ? 8.453 -2.241 -6.082 1.00 95.81 87 LEU A C 1
ATOM 663 O O . LEU A 1 87 ? 7.808 -1.360 -5.520 1.00 95.81 87 LEU A O 1
ATOM 667 N N . ARG A 1 88 ? 8.326 -3.533 -5.759 1.00 96.25 88 ARG A N 1
ATOM 668 C CA . ARG A 1 88 ? 7.443 -4.011 -4.695 1.00 96.25 88 ARG A CA 1
ATOM 669 C C . ARG A 1 88 ? 7.851 -3.462 -3.335 1.00 96.25 88 ARG A C 1
ATOM 671 O O . ARG A 1 88 ? 6.968 -3.032 -2.599 1.00 96.25 88 ARG A O 1
ATOM 678 N N . ARG A 1 89 ? 9.147 -3.432 -3.009 1.00 96.06 89 ARG A N 1
ATOM 679 C 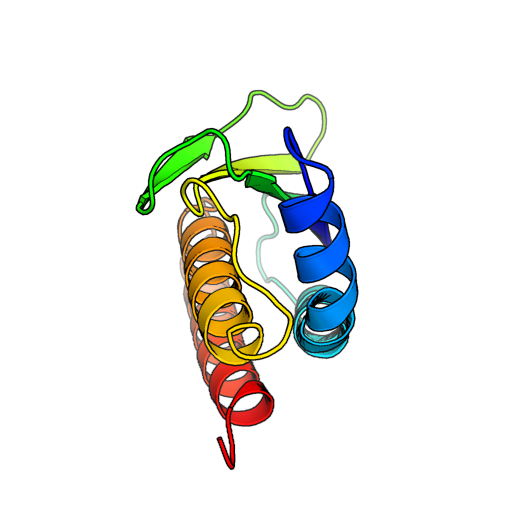CA . ARG A 1 89 ? 9.641 -2.829 -1.760 1.00 96.06 89 ARG A CA 1
ATOM 680 C C . ARG A 1 89 ? 9.363 -1.322 -1.722 1.00 96.06 89 ARG A C 1
ATOM 682 O O . ARG A 1 89 ? 8.789 -0.843 -0.753 1.00 96.06 89 ARG A O 1
ATOM 689 N N . MET A 1 90 ? 9.662 -0.598 -2.801 1.00 96.12 90 MET A N 1
ATOM 690 C CA . MET A 1 90 ? 9.382 0.843 -2.899 1.00 96.12 90 MET A CA 1
ATOM 691 C C . MET A 1 90 ? 7.885 1.152 -2.745 1.00 96.12 90 MET A C 1
ATOM 693 O O . MET A 1 90 ? 7.503 2.064 -2.012 1.00 96.12 90 MET A O 1
ATOM 697 N N . ALA A 1 91 ? 7.029 0.380 -3.420 1.00 97.06 91 ALA A N 1
ATOM 698 C CA . ALA A 1 91 ? 5.580 0.502 -3.318 1.00 97.06 91 ALA A CA 1
ATOM 699 C C . ALA A 1 91 ? 5.081 0.176 -1.903 1.00 97.06 91 ALA A C 1
ATOM 701 O O . ALA A 1 91 ? 4.216 0.883 -1.390 1.00 97.06 91 ALA A O 1
ATOM 702 N N . TRP A 1 92 ? 5.652 -0.840 -1.250 1.00 97.38 92 TRP A N 1
ATOM 703 C CA . TRP A 1 92 ? 5.362 -1.163 0.147 1.00 97.38 92 TRP A CA 1
ATOM 704 C C . TRP A 1 92 ? 5.675 0.002 1.080 1.00 97.38 92 TRP A C 1
ATOM 706 O O . TRP A 1 92 ? 4.806 0.433 1.835 1.00 97.38 92 TRP A O 1
ATOM 716 N N . ASP A 1 93 ? 6.869 0.578 0.969 1.00 96.69 93 ASP A N 1
ATOM 717 C CA . ASP A 1 93 ? 7.277 1.713 1.796 1.00 96.69 93 ASP A CA 1
ATOM 718 C C . ASP A 1 93 ? 6.410 2.956 1.559 1.00 96.69 93 ASP A C 1
ATOM 720 O O . ASP A 1 93 ? 6.136 3.724 2.482 1.00 96.69 93 ASP A O 1
ATOM 724 N N . ALA A 1 94 ? 5.951 3.181 0.327 1.00 97.06 94 ALA A N 1
ATOM 725 C CA . ALA A 1 94 ? 4.996 4.244 0.021 1.00 97.06 94 ALA A CA 1
ATOM 726 C C . ALA A 1 94 ? 3.622 4.000 0.671 1.00 97.06 94 ALA A C 1
ATOM 728 O O . ALA A 1 94 ? 3.075 4.903 1.310 1.00 97.06 94 ALA A O 1
ATOM 729 N N . VAL A 1 95 ? 3.087 2.779 0.569 1.00 97.31 95 VAL A N 1
ATOM 730 C CA . VAL A 1 95 ? 1.809 2.403 1.193 1.00 97.31 95 VAL A CA 1
ATOM 731 C C . VAL A 1 95 ? 1.895 2.501 2.716 1.00 97.31 95 VAL A C 1
ATOM 733 O O . VAL A 1 95 ? 1.025 3.114 3.331 1.00 97.31 95 VAL A O 1
ATOM 736 N N . ARG A 1 96 ? 2.969 1.986 3.326 1.00 96.81 96 ARG A N 1
ATOM 737 C CA . ARG A 1 96 ? 3.205 2.065 4.774 1.00 96.81 96 ARG A CA 1
ATOM 738 C C . ARG A 1 96 ? 3.196 3.512 5.265 1.00 96.81 96 ARG A C 1
ATOM 740 O O . ARG A 1 96 ? 2.452 3.837 6.183 1.00 96.81 96 ARG A O 1
ATOM 747 N N . ARG A 1 97 ? 3.950 4.398 4.608 1.00 96.50 97 ARG A N 1
ATOM 748 C CA . ARG A 1 97 ? 3.990 5.826 4.967 1.00 96.50 97 ARG A CA 1
ATOM 749 C C . ARG A 1 97 ? 2.643 6.520 4.790 1.00 96.50 97 ARG A C 1
ATOM 751 O O . ARG A 1 97 ? 2.295 7.367 5.603 1.00 96.50 97 ARG A O 1
ATOM 758 N N . SER A 1 98 ? 1.872 6.147 3.768 1.00 96.00 98 SER A N 1
ATOM 759 C CA . SER A 1 98 ? 0.511 6.671 3.572 1.00 96.00 98 SER A CA 1
ATOM 760 C C . SER A 1 98 ? -0.415 6.277 4.717 1.00 96.00 98 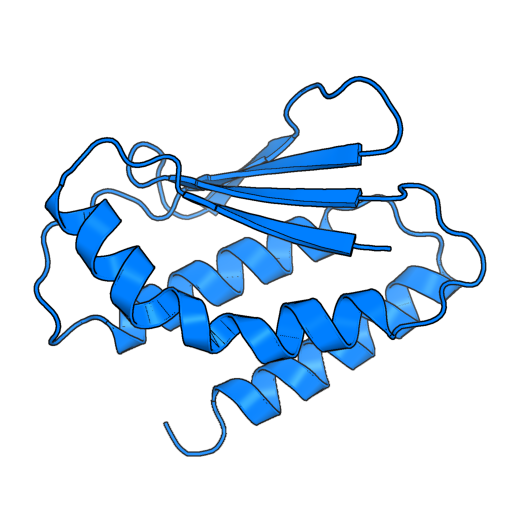SER A C 1
ATOM 762 O O . SER A 1 98 ? -1.191 7.093 5.205 1.00 96.00 98 SER A O 1
ATOM 764 N N . ILE A 1 99 ? -0.312 5.025 5.167 1.00 95.69 99 ILE A N 1
ATOM 765 C CA . ILE A 1 99 ? -1.070 4.526 6.311 1.00 95.69 99 ILE A CA 1
ATOM 766 C C . ILE A 1 99 ? -0.648 5.258 7.589 1.00 95.69 99 ILE A C 1
ATOM 768 O O . ILE A 1 99 ? -1.498 5.710 8.346 1.00 95.69 99 ILE A O 1
ATOM 772 N N . GLU A 1 100 ? 0.651 5.433 7.817 1.00 95.06 100 GLU A N 1
ATOM 773 C CA . GLU A 1 100 ? 1.182 6.138 8.993 1.00 95.06 100 GLU A CA 1
ATOM 774 C C . GLU A 1 100 ? 0.808 7.629 9.030 1.00 95.06 100 GLU A C 1
ATOM 776 O O . GLU A 1 100 ? 0.663 8.196 10.118 1.00 95.06 100 GLU A O 1
ATOM 781 N N . ALA A 1 101 ? 0.621 8.250 7.861 1.00 94.56 101 ALA A N 1
ATOM 782 C CA . ALA A 1 101 ? 0.169 9.632 7.725 1.00 94.56 101 ALA A CA 1
ATOM 783 C C . ALA A 1 101 ? -1.315 9.821 8.083 1.00 94.56 101 ALA A C 1
ATOM 785 O O . ALA A 1 101 ? -1.710 10.925 8.454 1.00 94.56 101 ALA A O 1
ATOM 786 N N . CYS A 1 102 ? -2.133 8.763 8.018 1.00 93.44 102 CYS A N 1
ATOM 787 C CA . CYS A 1 102 ? -3.540 8.838 8.401 1.00 93.44 102 CYS A CA 1
ATOM 788 C C . CYS A 1 102 ? -3.664 9.241 9.885 1.00 93.44 102 CYS A C 1
ATOM 790 O O . CYS A 1 102 ? -2.957 8.688 10.742 1.00 93.44 102 CYS A O 1
ATOM 792 N N . PRO A 1 103 ? -4.557 10.189 10.234 1.00 92.81 103 PRO A N 1
ATOM 793 C CA . PRO A 1 103 ? -4.611 10.798 11.562 1.00 92.81 103 PRO A CA 1
ATOM 794 C C . PRO A 1 103 ? -5.273 9.899 12.620 1.00 92.81 103 PRO A C 1
ATOM 796 O O . PRO A 1 103 ? -6.105 10.362 13.388 1.00 92.81 103 PRO A O 1
ATOM 799 N N . PHE A 1 104 ? -4.904 8.618 12.698 1.00 92.38 104 PHE A N 1
ATOM 800 C CA . PHE A 1 104 ? -5.457 7.654 13.650 1.00 92.38 104 PHE A CA 1
ATOM 801 C C . PHE A 1 104 ? -5.407 8.142 15.102 1.00 92.38 104 PHE A C 1
ATOM 803 O O . PHE A 1 104 ? -4.425 8.758 15.544 1.00 92.38 104 PHE A O 1
ATOM 810 N N . SER A 1 105 ? -6.436 7.763 15.867 1.00 92.25 105 SER A N 1
ATOM 811 C CA . SER A 1 105 ? -6.420 7.864 17.325 1.00 92.25 105 SER A CA 1
ATOM 812 C C . SER A 1 105 ? -5.218 7.095 17.902 1.00 92.25 105 SER A C 1
ATOM 814 O O . SER A 1 105 ? -4.694 6.176 17.272 1.00 92.25 105 SER A O 1
ATOM 816 N N . ALA A 1 106 ? -4.754 7.455 19.101 1.00 91.56 106 ALA A N 1
ATOM 817 C CA . ALA A 1 106 ? -3.628 6.768 19.742 1.00 91.56 106 ALA A CA 1
ATOM 818 C C . ALA A 1 106 ? -3.789 5.228 19.828 1.00 91.56 106 ALA A C 1
ATOM 820 O O . ALA A 1 106 ? -2.847 4.535 19.431 1.00 91.56 106 ALA A O 1
ATOM 821 N N . PRO A 1 107 ? -4.933 4.666 20.281 1.00 90.25 107 PRO A N 1
ATOM 822 C CA . PRO A 1 107 ? -5.102 3.211 20.314 1.00 90.25 107 PRO A CA 1
ATOM 823 C C . PRO A 1 107 ? -5.121 2.581 18.913 1.00 90.25 107 PRO A C 1
ATOM 825 O O . PRO A 1 107 ? -4.499 1.539 18.707 1.00 90.25 107 PRO A O 1
ATOM 828 N N . ASP A 1 108 ? -5.749 3.231 17.931 1.00 93.62 108 ASP A N 1
ATOM 829 C CA . ASP A 1 108 ? -5.805 2.719 16.555 1.00 93.62 108 ASP A CA 1
ATOM 830 C C . ASP A 1 108 ? -4.438 2.750 15.874 1.00 93.62 108 ASP A C 1
ATOM 832 O O . ASP A 1 108 ? -4.075 1.819 15.160 1.00 93.62 108 ASP A O 1
ATOM 836 N N . ARG A 1 109 ? -3.637 3.785 16.147 1.00 94.19 109 ARG A N 1
ATOM 837 C CA . ARG A 1 109 ? -2.267 3.905 15.643 1.00 94.19 109 ARG A CA 1
ATOM 838 C C . ARG A 1 109 ? -1.400 2.738 16.103 1.00 94.19 109 ARG A C 1
ATOM 840 O O . ARG A 1 109 ? -0.633 2.210 15.304 1.00 94.19 109 ARG A O 1
ATOM 847 N N . ALA A 1 110 ? -1.528 2.326 17.364 1.00 93.19 110 ALA A N 1
ATOM 848 C CA . ALA A 1 110 ? -0.797 1.176 17.887 1.00 93.19 110 ALA A CA 1
ATOM 849 C C . ALA A 1 110 ? -1.234 -0.126 17.195 1.00 93.19 110 ALA A C 1
ATOM 851 O O . ALA A 1 110 ? -0.385 -0.889 16.737 1.00 93.19 110 ALA A O 1
ATOM 852 N N . ALA A 1 111 ? -2.545 -0.353 17.055 1.00 93.75 111 ALA A N 1
ATOM 853 C CA . ALA A 1 111 ? -3.080 -1.531 16.372 1.00 93.75 111 ALA A CA 1
ATOM 854 C C . ALA A 1 111 ? -2.621 -1.611 14.903 1.00 93.75 111 ALA A C 1
ATOM 856 O O . ALA A 1 111 ? -2.148 -2.653 14.452 1.00 93.75 111 ALA A O 1
ATOM 857 N N . VAL A 1 112 ? -2.686 -0.490 14.180 1.00 94.75 112 VAL A N 1
ATOM 858 C CA . VAL A 1 112 ? -2.220 -0.383 12.790 1.00 94.75 112 VAL A CA 1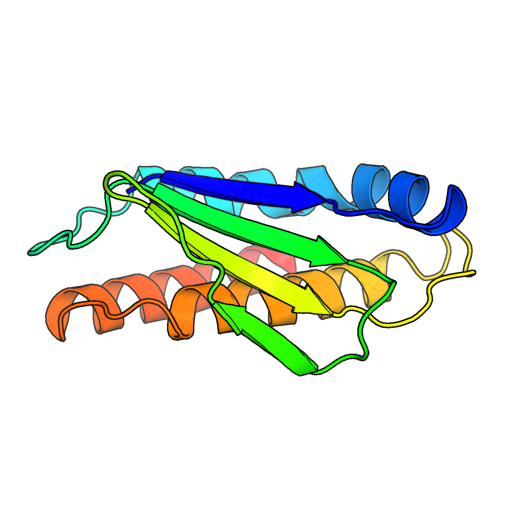
ATOM 859 C C . VAL A 1 112 ? -0.712 -0.610 12.685 1.00 94.75 112 VAL A C 1
ATOM 861 O O . VAL A 1 112 ? -0.273 -1.328 11.791 1.00 94.75 112 VAL A O 1
ATOM 864 N N . ALA A 1 113 ? 0.090 -0.055 13.597 1.00 94.94 113 ALA A N 1
ATOM 865 C CA . ALA A 1 113 ? 1.536 -0.267 13.595 1.00 94.94 113 ALA A CA 1
ATOM 866 C C . ALA A 1 113 ? 1.898 -1.752 13.766 1.00 94.94 113 ALA A C 1
ATOM 868 O O . ALA A 1 113 ? 2.753 -2.262 13.043 1.00 94.94 113 ALA A O 1
ATOM 869 N N . HIS A 1 114 ? 1.219 -2.466 14.668 1.00 95.00 114 HIS A N 1
ATOM 870 C CA . HIS A 1 114 ? 1.403 -3.911 14.821 1.00 95.00 114 HIS A CA 1
ATOM 871 C C . HIS A 1 114 ? 1.017 -4.681 13.552 1.00 95.00 114 HIS A C 1
ATOM 873 O O . HIS A 1 114 ? 1.792 -5.520 13.092 1.00 95.00 114 HIS A O 1
ATOM 879 N N . LEU A 1 115 ? -0.126 -4.346 12.948 1.00 96.00 115 LEU A N 1
ATOM 880 C CA . LEU A 1 115 ? -0.578 -4.952 11.696 1.00 96.00 115 LEU A CA 1
ATOM 881 C C . LEU A 1 115 ? 0.446 -4.770 10.570 1.00 96.00 115 LEU A C 1
ATOM 883 O O . LEU A 1 115 ? 0.760 -5.728 9.866 1.00 96.00 115 LEU A O 1
ATOM 887 N N . LEU A 1 116 ? 0.993 -3.562 10.409 1.00 96.31 116 LEU A N 1
ATOM 888 C CA . LEU A 1 116 ? 1.985 -3.261 9.374 1.00 96.31 116 LEU A CA 1
ATOM 889 C C . LEU A 1 116 ? 3.255 -4.105 9.528 1.00 96.31 116 LEU A C 1
ATOM 891 O O . LEU A 1 116 ? 3.762 -4.621 8.535 1.00 96.31 116 LEU A O 1
ATOM 895 N N . VAL A 1 117 ? 3.741 -4.280 10.760 1.00 96.06 117 VAL A N 1
ATOM 896 C CA . VAL A 1 117 ? 4.923 -5.109 11.049 1.00 96.06 117 VAL A CA 1
ATOM 897 C C . VAL A 1 117 ? 4.668 -6.579 10.712 1.00 96.06 117 VAL A C 1
ATOM 899 O O . VAL A 1 117 ? 5.525 -7.234 10.115 1.00 96.06 117 VAL A O 1
ATOM 902 N N . ASP A 1 118 ? 3.502 -7.110 11.075 1.00 95.44 118 ASP A N 1
ATOM 903 C CA . ASP A 1 118 ? 3.157 -8.506 10.800 1.00 95.44 118 ASP A CA 1
ATOM 904 C C . ASP A 1 118 ? 2.988 -8.769 9.300 1.00 95.44 118 ASP A C 1
ATOM 906 O O . ASP A 1 118 ? 3.505 -9.762 8.781 1.00 95.44 118 ASP A O 1
ATOM 910 N N . GLU A 1 119 ? 2.315 -7.868 8.586 1.00 95.94 119 GLU A N 1
ATOM 911 C CA . GLU A 1 119 ? 2.132 -7.986 7.141 1.00 95.94 119 GLU A CA 1
ATOM 912 C C . GLU A 1 119 ? 3.442 -7.785 6.375 1.00 95.94 119 GLU A C 1
ATOM 914 O O . GLU A 1 119 ? 3.6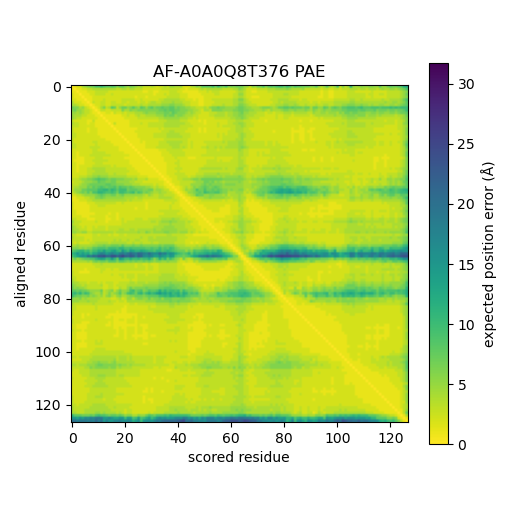89 -8.499 5.406 1.00 95.94 119 GLU A O 1
ATOM 919 N N . GLU A 1 120 ? 4.335 -6.904 6.831 1.00 95.06 120 GLU A N 1
ATOM 920 C CA . GLU A 1 120 ? 5.665 -6.757 6.232 1.00 95.06 120 GLU A CA 1
ATOM 921 C C . GLU A 1 120 ? 6.477 -8.048 6.368 1.00 95.06 120 GLU A C 1
ATOM 923 O O . GLU A 1 120 ? 7.055 -8.538 5.393 1.00 95.06 120 GLU A O 1
ATOM 928 N N . ARG A 1 121 ? 6.470 -8.654 7.560 1.00 93.94 121 ARG A N 1
ATOM 929 C CA . ARG A 1 121 ? 7.125 -9.948 7.781 1.00 93.94 121 ARG A CA 1
ATOM 930 C C . ARG A 1 121 ? 6.558 -11.015 6.858 1.00 93.94 121 ARG A C 1
ATOM 932 O O . ARG A 1 121 ? 7.334 -11.741 6.256 1.00 93.94 121 ARG A O 1
ATOM 939 N N . ARG A 1 122 ? 5.236 -11.110 6.702 1.00 92.75 122 ARG A N 1
ATOM 940 C CA . ARG A 1 122 ? 4.604 -12.090 5.797 1.00 92.75 122 ARG A CA 1
ATOM 941 C C . ARG A 1 122 ? 4.936 -11.820 4.333 1.00 92.75 122 ARG A C 1
ATOM 943 O O . ARG A 1 122 ? 5.224 -12.754 3.591 1.00 92.75 122 ARG A O 1
ATOM 950 N N . ALA A 1 123 ? 4.914 -10.556 3.922 1.00 90.81 123 ALA A N 1
ATOM 951 C CA . ALA A 1 123 ? 5.126 -10.150 2.539 1.00 90.81 123 ALA A CA 1
ATOM 952 C C . ALA A 1 123 ? 6.551 -10.437 2.045 1.00 90.81 123 ALA A C 1
ATOM 954 O O . ALA A 1 123 ? 6.729 -10.692 0.848 1.00 90.81 123 ALA A O 1
ATOM 955 N N . PHE A 1 124 ? 7.533 -10.397 2.952 1.00 91.69 124 PHE A N 1
ATOM 956 C CA . PHE A 1 124 ? 8.961 -10.481 2.638 1.00 91.69 124 PHE A CA 1
ATOM 957 C C . PHE A 1 124 ? 9.713 -11.577 3.412 1.00 91.69 124 PHE A C 1
ATOM 959 O O . PHE A 1 124 ? 10.941 -11.626 3.377 1.00 91.69 124 PHE A O 1
ATOM 966 N N . ALA A 1 125 ? 9.009 -12.483 4.097 1.00 83.75 125 ALA A N 1
ATOM 967 C CA . ALA A 1 125 ? 9.614 -13.685 4.659 1.00 83.75 125 ALA A CA 1
ATOM 968 C C . ALA A 1 125 ? 10.097 -14.586 3.513 1.00 83.75 125 ALA A C 1
ATOM 970 O O . ALA A 1 125 ? 9.300 -15.251 2.856 1.00 83.75 125 ALA A O 1
ATOM 971 N N . GLY A 1 126 ? 11.408 -14.600 3.269 1.00 65.69 126 GLY A N 1
ATOM 972 C CA . GLY A 1 126 ? 12.042 -15.464 2.267 1.00 65.69 126 GLY A CA 1
ATOM 973 C C . GLY A 1 126 ? 12.453 -14.783 0.958 1.00 65.69 126 GLY A C 1
ATOM 974 O O . GLY A 1 126 ? 12.862 -15.488 0.039 1.00 65.69 126 GLY A O 1
ATOM 975 N N . THR A 1 127 ? 12.364 -13.452 0.866 1.00 55.38 127 THR A N 1
ATOM 976 C CA . THR A 1 127 ? 13.115 -12.646 -0.123 1.00 55.38 127 THR A CA 1
ATOM 977 C C . THR A 1 127 ? 14.456 -12.228 0.444 1.00 55.38 127 THR A C 1
ATOM 979 O O . THR A 1 127 ? 15.453 -12.295 -0.301 1.00 55.38 127 THR A O 1
#

Sequence (127 aa):
MHLSIGIASETRAFGKAMRRIRPGFDALVASFAAQPLAHPIHEFLLVGLTNSQPLGFLEEAPNRDGAFQVLCGLGPWEHGPERDAELRRMAWDAVRRSIEACPFSAPDRAAVAHLLVDEERRAFAGT

Solvent-accessible surface area (backbone atoms only — not comparable to full-atom values): 7174 Å² total; per-residue (Å²): 69,43,56,44,83,48,75,51,62,85,46,73,54,40,50,53,52,51,61,70,46,48,70,75,44,51,65,55,34,52,50,42,48,67,45,87,57,90,61,75,84,40,55,32,39,39,39,32,42,24,38,85,35,51,67,81,42,74,46,78,46,94,58,82,77,55,40,48,34,34,43,27,20,66,20,78,54,86,71,63,79,92,47,44,69,57,52,43,52,54,50,46,55,46,50,52,51,52,57,67,67,49,89,58,44,75,72,37,43,53,53,51,52,53,50,52,55,55,44,50,48,65,70,52,68,90,116